Protein AF-A0A174RVJ6-F1 (afdb_monomer_lite)

Organism: NCBI:txid1531

Radius of gyration: 49.2 Å; chains: 1; bounding box: 90×30×135 Å

Structure (mmCIF, N/CA/C/O backbone):
data_AF-A0A174RVJ6-F1
#
_entry.id   AF-A0A174RVJ6-F1
#
loop_
_atom_site.group_PDB
_atom_site.id
_atom_site.type_symbol
_atom_site.label_atom_id
_atom_site.label_alt_id
_atom_site.label_comp_id
_atom_site.label_asym_id
_atom_site.label_entity_id
_atom_site.label_seq_id
_atom_site.pdbx_PDB_ins_code
_atom_site.Cartn_x
_atom_site.Cartn_y
_atom_site.Cartn_z
_atom_site.occupancy
_atom_site.B_iso_or_equiv
_atom_site.auth_seq_id
_atom_site.auth_comp_id
_atom_site.auth_asym_id
_atom_site.auth_atom_id
_atom_site.pdbx_PDB_model_num
ATOM 1 N N . MET A 1 1 ? 56.563 6.674 -108.618 1.00 48.97 1 MET A N 1
ATOM 2 C CA . MET A 1 1 ? 55.639 7.333 -107.673 1.00 48.97 1 MET A CA 1
ATOM 3 C C . MET A 1 1 ? 56.378 7.435 -106.348 1.00 48.97 1 MET A C 1
ATOM 5 O O . MET A 1 1 ? 56.424 6.458 -105.615 1.00 48.97 1 MET A O 1
ATOM 9 N N . ASN A 1 2 ? 57.092 8.544 -106.129 1.00 59.69 2 ASN A N 1
ATOM 10 C CA . ASN A 1 2 ? 57.878 8.741 -104.910 1.00 59.69 2 ASN A CA 1
ATOM 11 C C . ASN A 1 2 ? 56.923 9.185 -103.811 1.00 59.69 2 ASN A C 1
ATOM 13 O O . ASN A 1 2 ? 56.325 10.252 -103.910 1.00 59.69 2 ASN A O 1
ATOM 17 N N . ILE A 1 3 ? 56.732 8.321 -102.820 1.00 65.06 3 ILE A N 1
ATOM 18 C CA . ILE A 1 3 ? 55.995 8.670 -101.612 1.00 65.06 3 ILE A CA 1
ATOM 19 C C . ILE A 1 3 ? 56.856 9.698 -100.878 1.00 65.06 3 ILE A C 1
ATOM 21 O O . ILE A 1 3 ? 57.999 9.412 -100.526 1.00 65.06 3 ILE A O 1
ATOM 25 N N . ASP A 1 4 ? 56.320 10.903 -100.725 1.00 74.44 4 ASP A N 1
ATOM 26 C CA . ASP A 1 4 ? 56.983 12.000 -100.035 1.00 74.44 4 ASP A CA 1
ATOM 27 C C . ASP A 1 4 ? 57.085 11.701 -98.529 1.00 74.44 4 ASP A C 1
ATOM 29 O O . ASP A 1 4 ? 56.203 11.068 -97.936 1.00 74.44 4 ASP A O 1
ATOM 33 N N . LEU A 1 5 ? 58.167 12.153 -97.893 1.00 76.75 5 LEU A N 1
ATOM 34 C CA . LEU A 1 5 ? 58.451 11.905 -96.474 1.00 76.75 5 LEU A CA 1
ATOM 35 C C . LEU A 1 5 ? 57.331 12.453 -95.572 1.00 76.75 5 LEU A C 1
ATOM 37 O O . LEU A 1 5 ? 57.018 11.868 -94.533 1.00 76.75 5 LEU A O 1
ATOM 41 N N . GLN A 1 6 ? 56.691 13.540 -96.011 1.00 77.06 6 GLN A N 1
ATOM 42 C CA . GLN A 1 6 ? 55.529 14.143 -95.365 1.00 77.06 6 GLN A CA 1
ATOM 43 C C . GLN A 1 6 ? 54.355 13.150 -95.276 1.00 77.06 6 GLN A C 1
ATOM 45 O O . GLN A 1 6 ? 53.773 12.965 -94.210 1.00 77.06 6 GLN A O 1
ATOM 50 N N . THR A 1 7 ? 54.069 12.425 -96.363 1.00 81.38 7 THR A N 1
ATOM 51 C CA . THR A 1 7 ? 52.981 11.438 -96.426 1.00 81.38 7 THR A CA 1
ATOM 52 C C . THR A 1 7 ? 53.240 10.238 -95.513 1.00 81.38 7 THR A C 1
ATOM 54 O O . THR A 1 7 ? 52.320 9.739 -94.867 1.00 81.38 7 THR A O 1
ATOM 57 N N . ILE A 1 8 ? 54.494 9.785 -95.407 1.00 81.12 8 ILE A N 1
ATOM 58 C CA . ILE A 1 8 ? 54.870 8.699 -94.485 1.00 81.12 8 ILE A CA 1
ATOM 59 C C . ILE A 1 8 ? 54.668 9.144 -93.033 1.00 81.12 8 ILE A C 1
ATOM 61 O O . ILE A 1 8 ? 54.115 8.393 -92.227 1.00 81.12 8 ILE A O 1
ATOM 65 N N . LYS A 1 9 ? 55.078 10.374 -92.701 1.00 79.75 9 LYS A N 1
ATOM 66 C CA . LYS A 1 9 ? 54.914 10.939 -91.358 1.00 79.75 9 LYS A CA 1
ATOM 67 C C . LYS A 1 9 ? 53.440 11.021 -90.957 1.00 79.75 9 LYS A C 1
ATOM 69 O O . LYS A 1 9 ? 53.111 10.619 -89.843 1.00 79.75 9 LYS A O 1
ATOM 74 N N . ASP A 1 10 ? 52.566 11.458 -91.861 1.00 80.69 10 ASP A N 1
ATOM 75 C CA . ASP A 1 10 ? 51.125 11.550 -91.600 1.00 80.69 10 ASP A CA 1
ATOM 76 C C . ASP A 1 10 ? 50.487 10.166 -91.376 1.00 80.69 10 ASP A C 1
ATOM 78 O O . ASP A 1 10 ? 49.699 9.984 -90.446 1.00 80.69 10 ASP A O 1
ATOM 82 N N . ILE A 1 11 ? 50.887 9.146 -92.147 1.00 84.06 11 ILE A N 1
ATOM 83 C CA . ILE A 1 11 ? 50.405 7.764 -91.963 1.00 84.06 11 ILE A CA 1
ATOM 84 C C . ILE A 1 11 ? 50.851 7.189 -90.612 1.00 84.06 11 ILE A C 1
ATOM 86 O O . ILE A 1 11 ? 50.060 6.544 -89.917 1.00 84.06 11 ILE A O 1
ATOM 90 N N . VAL A 1 12 ? 52.105 7.408 -90.212 1.00 85.50 12 VAL A N 1
ATOM 91 C CA . VAL A 1 12 ? 52.629 6.943 -88.916 1.00 85.50 12 VAL A CA 1
ATOM 92 C C . VAL A 1 12 ? 51.933 7.665 -87.761 1.00 85.50 12 VAL A C 1
ATOM 94 O O . VAL A 1 12 ? 51.541 7.019 -86.789 1.00 85.50 12 VAL A O 1
ATOM 97 N N . LEU A 1 13 ? 51.710 8.977 -87.887 1.00 84.62 13 LEU A N 1
ATOM 98 C CA . LEU A 1 13 ? 51.038 9.789 -86.871 1.00 84.62 13 LEU A CA 1
ATOM 99 C C . LEU A 1 13 ? 49.611 9.299 -86.589 1.00 84.62 13 LEU A C 1
ATOM 101 O O . LEU A 1 13 ? 49.172 9.332 -85.443 1.00 84.62 13 LEU A O 1
ATOM 105 N N . ILE A 1 14 ? 48.905 8.814 -87.614 1.00 84.56 14 ILE A N 1
ATOM 106 C CA . ILE A 1 14 ? 47.540 8.288 -87.482 1.00 84.56 14 ILE A CA 1
ATOM 107 C C . ILE A 1 14 ? 47.541 6.820 -87.035 1.00 84.56 14 ILE A C 1
ATOM 109 O O . ILE A 1 14 ? 46.751 6.432 -86.175 1.00 84.56 14 ILE A O 1
ATOM 113 N N . SER A 1 15 ? 48.413 5.981 -87.600 1.00 86.88 15 SER A N 1
ATOM 114 C CA . SER A 1 15 ? 48.372 4.531 -87.357 1.00 86.88 15 SER A CA 1
ATOM 115 C C . SER A 1 15 ? 48.910 4.125 -85.985 1.00 86.88 15 SER A C 1
ATOM 117 O O . SER A 1 15 ? 48.351 3.223 -85.357 1.00 86.88 15 SER A O 1
ATOM 119 N N . VAL A 1 16 ? 49.947 4.798 -85.476 1.00 87.94 16 VAL A N 1
ATOM 120 C CA . VAL A 1 16 ? 50.572 4.442 -84.192 1.00 87.94 16 VAL A CA 1
ATOM 121 C C . VAL A 1 16 ? 49.596 4.564 -83.011 1.00 87.94 16 VAL A C 1
ATOM 123 O O . VAL A 1 16 ? 49.487 3.586 -82.269 1.00 87.94 16 VAL A O 1
ATOM 126 N N . PRO A 1 17 ? 48.835 5.665 -82.831 1.00 89.50 17 PRO A N 1
ATOM 127 C CA . PRO A 1 17 ? 47.835 5.774 -81.764 1.00 89.50 17 PRO A CA 1
ATOM 128 C C . PRO A 1 17 ? 46.734 4.710 -81.841 1.00 89.50 17 PRO A C 1
ATOM 130 O O . PRO A 1 17 ? 46.278 4.206 -80.817 1.00 89.50 17 PRO A O 1
ATOM 133 N N . ILE A 1 18 ? 46.312 4.339 -83.053 1.00 86.94 18 ILE A N 1
ATOM 134 C CA . ILE A 1 18 ? 45.260 3.335 -83.262 1.00 86.94 18 ILE A CA 1
ATOM 135 C C . ILE A 1 18 ? 45.759 1.950 -82.833 1.00 86.94 18 ILE A C 1
ATOM 137 O O . ILE A 1 18 ? 45.066 1.222 -82.117 1.00 86.94 18 ILE A O 1
ATOM 141 N N . ILE A 1 19 ? 46.981 1.593 -83.232 1.00 87.06 19 ILE A N 1
ATOM 142 C CA . ILE A 1 19 ? 47.591 0.304 -82.897 1.00 87.06 19 ILE A CA 1
ATOM 143 C C . ILE A 1 19 ? 47.869 0.218 -81.391 1.00 87.06 19 ILE A C 1
ATOM 145 O O . ILE A 1 19 ? 47.538 -0.792 -80.765 1.00 87.06 19 ILE A O 1
ATOM 149 N N . THR A 1 20 ? 48.424 1.269 -80.781 1.00 84.69 20 THR A N 1
ATOM 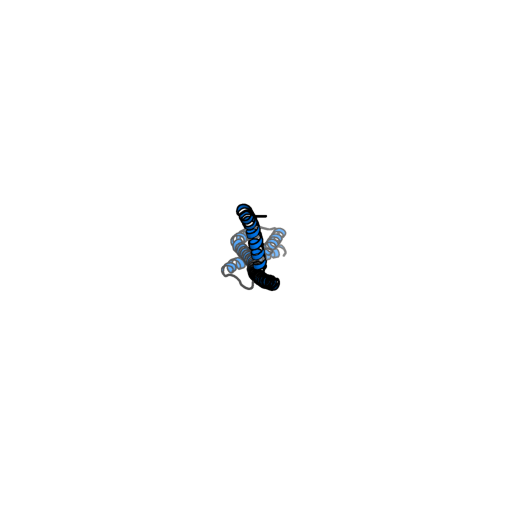150 C CA . THR A 1 20 ? 48.695 1.282 -79.334 1.00 84.69 20 THR A CA 1
ATOM 151 C C . THR A 1 20 ? 47.407 1.205 -78.517 1.00 84.69 20 THR A C 1
ATOM 153 O O . THR A 1 20 ? 47.353 0.427 -77.560 1.00 84.69 20 THR A O 1
ATOM 156 N N . ALA A 1 21 ? 46.340 1.904 -78.918 1.00 83.75 21 ALA A N 1
ATOM 157 C CA . ALA A 1 21 ? 45.029 1.800 -78.277 1.00 83.75 21 ALA A CA 1
ATOM 158 C C . ALA A 1 21 ? 44.463 0.372 -78.353 1.00 83.75 21 ALA A C 1
ATOM 160 O O . ALA A 1 21 ? 43.975 -0.157 -77.352 1.00 83.75 21 ALA A O 1
ATOM 161 N N . TYR A 1 22 ? 44.588 -0.289 -79.507 1.00 86.44 22 TYR A N 1
ATOM 162 C CA . TYR A 1 22 ? 44.133 -1.667 -79.688 1.00 86.44 22 TYR A CA 1
ATOM 163 C C . TYR A 1 22 ? 44.886 -2.663 -78.793 1.00 86.44 22 TYR A C 1
ATOM 165 O O . TYR A 1 22 ? 44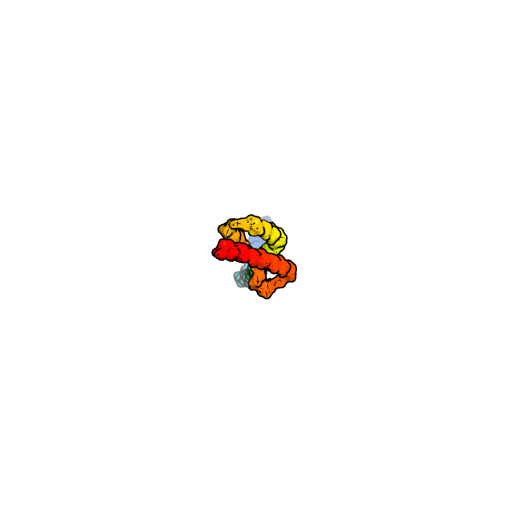.261 -3.483 -78.113 1.00 86.44 22 TYR A O 1
ATOM 173 N N . PHE A 1 23 ? 46.221 -2.587 -78.747 1.00 82.00 23 PHE A N 1
ATOM 174 C CA . PHE A 1 23 ? 47.019 -3.462 -77.883 1.00 82.00 23 PHE A CA 1
ATOM 175 C C . PHE A 1 23 ? 46.756 -3.200 -76.401 1.00 82.00 23 PHE A C 1
ATOM 177 O O . PHE A 1 23 ? 46.619 -4.153 -75.636 1.00 82.00 23 PHE A O 1
ATOM 184 N N . THR A 1 24 ? 46.597 -1.934 -76.012 1.00 77.31 24 THR A N 1
ATOM 185 C CA . THR A 1 24 ? 46.261 -1.557 -74.633 1.00 77.31 24 THR A CA 1
ATOM 186 C C . THR A 1 24 ? 44.894 -2.108 -74.234 1.00 77.31 24 THR A C 1
ATOM 188 O O . THR A 1 24 ? 44.764 -2.716 -73.176 1.00 77.31 24 THR A O 1
ATOM 191 N N . TYR A 1 25 ? 43.884 -1.988 -75.099 1.00 78.38 25 TYR A N 1
ATOM 192 C CA . TYR A 1 25 ? 42.556 -2.559 -74.867 1.00 78.38 25 TYR A CA 1
ATOM 193 C C . TYR A 1 25 ? 42.596 -4.087 -74.740 1.00 78.38 25 TYR A C 1
ATOM 195 O O . TYR A 1 25 ? 41.959 -4.660 -73.856 1.00 78.38 25 TYR A O 1
ATOM 203 N N . ARG A 1 26 ? 43.372 -4.762 -75.597 1.00 75.25 26 ARG A N 1
ATOM 204 C CA . ARG A 1 26 ? 43.507 -6.223 -75.568 1.00 75.25 26 ARG A CA 1
ATOM 205 C C . ARG A 1 26 ? 44.245 -6.714 -74.323 1.00 75.25 26 ARG A C 1
ATOM 207 O O . ARG A 1 26 ? 43.857 -7.746 -73.786 1.00 75.25 26 ARG A O 1
ATOM 214 N N . ALA A 1 27 ? 45.264 -5.987 -73.869 1.00 68.44 27 ALA A N 1
ATOM 215 C CA . ALA A 1 27 ? 46.014 -6.305 -72.656 1.00 68.44 27 ALA A CA 1
ATOM 216 C C . ALA A 1 27 ? 45.204 -6.031 -71.376 1.00 68.44 27 ALA A C 1
ATOM 218 O O . ALA A 1 27 ? 45.256 -6.829 -70.448 1.00 68.44 27 ALA A O 1
ATOM 219 N N . ASN A 1 28 ? 44.401 -4.959 -71.343 1.00 65.44 28 ASN A N 1
ATOM 220 C CA . ASN A 1 28 ? 43.532 -4.629 -70.202 1.00 65.44 28 ASN A CA 1
ATOM 221 C C . ASN A 1 28 ? 42.232 -5.441 -70.145 1.00 65.44 28 ASN A C 1
ATOM 223 O O . ASN A 1 28 ? 41.462 -5.315 -69.189 1.00 65.44 28 ASN A O 1
ATOM 227 N N . LYS A 1 29 ? 41.950 -6.270 -71.153 1.00 70.31 29 LYS A N 1
ATOM 228 C CA . LYS A 1 29 ? 40.778 -7.139 -71.143 1.00 70.31 29 LYS A CA 1
ATOM 229 C C . LYS A 1 29 ? 41.017 -8.292 -70.169 1.00 70.31 29 LYS A C 1
ATOM 231 O O . LYS A 1 29 ? 41.477 -9.359 -70.570 1.00 70.31 29 LYS A O 1
ATOM 236 N N . LYS A 1 30 ? 40.677 -8.067 -68.896 1.00 65.88 30 LYS A N 1
ATOM 237 C CA . LYS A 1 30 ? 40.658 -9.107 -67.859 1.00 65.88 30 LYS A CA 1
ATOM 238 C C . LYS A 1 30 ? 39.923 -10.347 -68.367 1.00 65.88 30 LYS A C 1
ATOM 240 O O . LYS A 1 30 ? 38.878 -10.247 -69.025 1.00 65.88 30 LYS A O 1
ATOM 245 N N . SER A 1 31 ? 40.474 -11.522 -68.081 1.00 68.44 31 SER A N 1
ATOM 246 C CA . SER A 1 31 ? 39.861 -12.777 -68.514 1.00 68.44 31 SER A CA 1
ATOM 247 C C . SER A 1 31 ? 38.540 -12.992 -67.774 1.00 68.44 31 SER A C 1
ATOM 249 O O . SER A 1 31 ? 38.432 -12.685 -66.588 1.00 68.44 31 SER A O 1
ATOM 251 N N . LYS A 1 32 ? 37.529 -13.579 -68.434 1.00 69.88 32 LYS A N 1
ATOM 252 C CA . LYS A 1 32 ? 36.235 -13.907 -67.796 1.00 69.88 32 LYS A CA 1
ATOM 253 C C . LYS A 1 32 ? 36.411 -14.695 -66.489 1.00 69.88 32 LYS A C 1
ATOM 255 O O . LYS A 1 32 ? 35.618 -14.540 -65.570 1.00 69.88 32 LYS A O 1
ATOM 260 N N . LYS A 1 33 ? 37.463 -15.518 -66.400 1.00 73.38 33 LYS A N 1
ATOM 261 C CA . LYS A 1 33 ? 37.793 -16.303 -65.205 1.00 73.38 33 LYS A CA 1
ATOM 262 C C . LYS A 1 33 ? 38.244 -15.430 -64.028 1.00 73.38 33 LYS A C 1
ATOM 264 O O . LYS A 1 33 ? 37.843 -15.696 -62.904 1.00 73.38 33 LYS A O 1
ATOM 269 N N . GLU A 1 34 ? 39.044 -14.397 -64.279 1.00 74.94 34 GLU A N 1
ATOM 270 C CA . GLU A 1 34 ? 39.496 -13.455 -63.243 1.00 74.94 34 GLU A CA 1
ATOM 271 C C . GLU A 1 34 ? 38.337 -12.598 -62.752 1.00 74.94 34 GLU A C 1
ATOM 273 O O . GLU A 1 34 ? 38.167 -12.423 -61.552 1.00 74.94 34 GLU A O 1
ATOM 278 N N . LEU A 1 35 ? 37.493 -12.139 -63.679 1.00 74.00 35 LEU A N 1
ATOM 279 C CA . LEU A 1 35 ? 36.322 -11.333 -63.356 1.00 74.00 35 LEU A CA 1
ATOM 280 C C . LEU A 1 35 ? 35.315 -12.126 -62.511 1.00 74.00 35 LEU A C 1
ATOM 282 O O . LEU A 1 35 ? 34.804 -11.602 -61.530 1.00 74.00 35 LEU A O 1
ATOM 286 N N . ASN A 1 36 ? 35.099 -13.408 -62.827 1.00 78.19 36 ASN A N 1
ATOM 287 C CA . ASN A 1 36 ? 34.265 -14.294 -62.011 1.00 78.19 36 ASN A CA 1
ATOM 288 C C . ASN A 1 36 ? 34.876 -14.573 -60.631 1.00 78.19 36 ASN A C 1
ATOM 290 O O . ASN A 1 36 ? 34.142 -14.603 -59.651 1.00 78.19 36 ASN A O 1
ATOM 294 N N . ASN A 1 37 ? 36.198 -14.751 -60.542 1.00 81.88 37 ASN A N 1
ATOM 295 C CA . ASN A 1 37 ? 36.872 -14.988 -59.264 1.00 81.88 37 ASN A CA 1
ATOM 296 C C . ASN A 1 37 ? 36.813 -13.746 -58.355 1.00 81.88 37 ASN A C 1
ATOM 298 O O . ASN A 1 37 ? 36.507 -13.859 -57.173 1.00 81.88 37 ASN A O 1
ATOM 302 N N . GLU A 1 38 ? 37.033 -12.548 -58.910 1.00 80.75 38 GLU A N 1
ATOM 303 C CA . GLU A 1 38 ? 36.852 -11.282 -58.183 1.00 80.75 38 GLU A CA 1
ATOM 304 C C . GLU A 1 38 ? 35.399 -11.106 -57.712 1.00 80.75 38 GLU A C 1
ATOM 306 O O . GLU A 1 38 ? 35.163 -10.621 -56.607 1.00 80.75 38 GLU A O 1
ATOM 311 N N . LEU A 1 39 ? 34.424 -11.520 -58.527 1.00 81.38 39 LEU A N 1
ATOM 312 C CA . LEU A 1 39 ? 33.006 -11.430 -58.186 1.00 81.38 39 LEU A CA 1
ATOM 313 C C . LEU A 1 39 ? 32.622 -12.402 -57.061 1.00 81.38 39 LEU A C 1
ATOM 315 O O . LEU A 1 39 ? 31.892 -12.021 -56.154 1.00 81.38 39 LEU A O 1
ATOM 319 N N . GLU A 1 40 ? 33.149 -13.628 -57.081 1.00 81.81 40 GLU A N 1
ATOM 320 C CA . GLU A 1 40 ? 32.910 -14.628 -56.035 1.00 81.81 40 GLU A CA 1
ATOM 321 C C . GLU A 1 40 ? 33.514 -14.208 -54.688 1.00 81.81 40 GLU A C 1
ATOM 323 O O . GLU A 1 40 ? 32.863 -14.349 -53.653 1.00 81.81 40 GLU A O 1
ATOM 328 N N . VAL A 1 41 ? 34.727 -13.643 -54.691 1.00 86.56 41 VAL A N 1
ATOM 329 C CA . VAL A 1 41 ? 35.353 -13.110 -53.470 1.00 86.56 41 VAL A CA 1
ATOM 330 C C . VAL A 1 41 ? 34.512 -11.976 -52.886 1.00 86.56 41 VAL A C 1
ATOM 332 O O . VAL A 1 41 ? 34.188 -12.022 -51.701 1.00 86.56 41 VAL A O 1
ATOM 335 N N . ARG A 1 42 ? 34.072 -11.020 -53.717 1.00 79.69 42 ARG A N 1
ATOM 336 C CA . ARG A 1 42 ? 33.215 -9.912 -53.262 1.00 79.69 42 ARG A CA 1
ATOM 337 C C . ARG A 1 42 ? 31.874 -10.384 -52.709 1.00 79.69 42 ARG A C 1
ATOM 339 O O . ARG A 1 42 ? 31.422 -9.851 -51.703 1.00 79.69 42 ARG A O 1
ATOM 346 N N . LEU A 1 43 ? 31.247 -11.382 -53.337 1.00 82.12 43 LEU A N 1
ATOM 347 C CA . LEU A 1 43 ? 29.996 -11.961 -52.838 1.00 82.12 43 LEU A CA 1
ATOM 348 C C . LEU A 1 43 ? 30.190 -12.592 -51.454 1.00 82.12 43 LEU A C 1
ATOM 350 O O . LEU A 1 43 ? 29.401 -12.337 -50.552 1.00 82.12 43 LEU A O 1
ATOM 354 N N . ARG A 1 44 ? 31.277 -13.345 -51.251 1.00 82.69 44 ARG A N 1
ATOM 355 C CA . ARG A 1 44 ? 31.588 -13.948 -49.944 1.00 82.69 44 ARG A CA 1
ATOM 356 C C . ARG A 1 44 ? 31.912 -12.911 -48.872 1.00 82.69 44 ARG A C 1
ATOM 358 O O . ARG A 1 44 ? 31.544 -13.105 -47.717 1.00 82.69 44 ARG A O 1
ATOM 365 N N . GLU A 1 45 ? 32.620 -11.841 -49.224 1.00 82.56 45 GLU A N 1
ATOM 366 C CA . GLU A 1 45 ? 32.894 -10.728 -48.307 1.00 82.56 45 GLU A CA 1
ATOM 367 C C . GLU A 1 45 ? 31.590 -10.052 -47.875 1.00 82.56 45 GLU A C 1
ATOM 369 O O . GLU A 1 45 ? 31.345 -9.916 -46.678 1.00 82.56 45 GLU A O 1
ATOM 374 N N . GLN A 1 46 ? 30.706 -9.753 -48.829 1.00 82.94 46 GLN A N 1
ATOM 375 C CA . GLN A 1 46 ? 29.408 -9.143 -48.558 1.00 82.94 46 GLN A CA 1
ATOM 376 C C . GLN A 1 46 ? 28.496 -10.056 -47.718 1.00 82.94 46 GLN A C 1
ATOM 378 O O . GLN A 1 46 ? 27.842 -9.587 -46.783 1.00 82.94 46 GLN A O 1
ATOM 383 N N . ASP A 1 47 ? 28.477 -11.362 -47.994 1.00 80.50 47 ASP A N 1
ATOM 384 C CA . ASP A 1 47 ? 27.718 -12.340 -47.206 1.00 80.50 47 ASP A CA 1
ATOM 385 C C . ASP A 1 47 ? 28.245 -12.434 -45.765 1.00 80.50 47 ASP A C 1
ATOM 387 O O . ASP A 1 47 ? 27.464 -12.472 -44.811 1.00 80.50 47 ASP A O 1
ATOM 391 N N . ASN A 1 48 ? 29.570 -12.418 -45.583 1.00 86.50 48 ASN A N 1
ATOM 392 C CA . ASN A 1 48 ? 30.197 -12.440 -44.260 1.00 86.50 48 ASN A CA 1
ATOM 393 C C . ASN A 1 48 ? 29.936 -11.151 -43.466 1.00 86.50 48 ASN A C 1
ATOM 395 O O . ASN A 1 48 ? 29.695 -11.213 -42.257 1.00 86.50 48 ASN A O 1
ATOM 399 N N . GLU A 1 49 ? 29.964 -9.989 -44.121 1.00 84.50 49 GLU A N 1
ATOM 400 C CA . GLU A 1 49 ? 29.596 -8.706 -43.513 1.00 84.50 49 GLU A CA 1
ATOM 401 C C . GLU A 1 49 ? 28.130 -8.716 -43.070 1.00 84.50 49 GLU A C 1
ATOM 403 O O . GLU A 1 49 ? 27.836 -8.463 -41.898 1.00 84.50 49 GLU A O 1
ATOM 408 N N . THR A 1 50 ? 27.227 -9.139 -43.957 1.00 83.75 50 THR A N 1
ATOM 409 C CA . THR A 1 50 ? 25.788 -9.238 -43.671 1.00 83.75 50 THR A CA 1
ATOM 410 C C . THR A 1 50 ? 25.513 -10.206 -42.513 1.00 83.75 50 THR A C 1
ATOM 412 O O . THR A 1 50 ? 24.750 -9.894 -41.597 1.00 83.75 50 THR A O 1
ATOM 415 N N . ALA A 1 51 ? 26.167 -11.372 -42.487 1.00 86.88 51 ALA A N 1
ATOM 416 C CA . ALA A 1 51 ? 26.017 -12.347 -41.406 1.00 86.88 51 ALA A CA 1
ATOM 417 C C . ALA A 1 51 ? 26.503 -11.801 -40.052 1.00 86.88 51 ALA A C 1
ATOM 419 O O . ALA A 1 51 ? 25.869 -12.029 -39.015 1.00 86.88 51 ALA A O 1
ATOM 420 N N . ASN A 1 52 ? 27.605 -11.048 -40.050 1.00 88.31 52 ASN A N 1
ATOM 421 C CA . ASN A 1 52 ? 28.121 -10.405 -38.845 1.00 88.31 52 ASN A CA 1
ATOM 422 C C . ASN A 1 52 ? 27.186 -9.301 -38.335 1.00 88.31 52 ASN A C 1
ATOM 424 O O . ASN A 1 52 ? 26.965 -9.207 -37.122 1.00 88.31 52 ASN A O 1
ATOM 428 N N . GLU A 1 53 ? 26.595 -8.506 -39.227 1.00 90.56 53 GLU A N 1
ATOM 429 C CA . GLU A 1 53 ? 25.596 -7.498 -38.863 1.00 90.56 53 GLU A CA 1
ATOM 430 C C . GLU A 1 53 ? 24.331 -8.130 -38.277 1.00 90.56 53 GLU A C 1
ATOM 432 O O . GLU A 1 53 ? 23.879 -7.710 -37.208 1.00 90.56 53 GLU A O 1
ATOM 437 N N . ILE A 1 54 ? 23.809 -9.196 -38.893 1.00 89.44 54 ILE A N 1
ATOM 438 C CA . ILE A 1 54 ? 22.656 -9.947 -38.369 1.00 89.44 54 ILE A CA 1
ATOM 439 C C . ILE A 1 54 ? 22.956 -10.488 -36.970 1.00 89.44 54 ILE A C 1
ATOM 441 O O . ILE A 1 54 ? 22.156 -10.310 -36.049 1.00 89.44 54 ILE A O 1
ATOM 445 N N . LYS A 1 55 ? 24.133 -11.088 -36.769 1.00 90.25 55 LYS A N 1
ATOM 446 C CA . LYS A 1 55 ? 24.547 -11.611 -35.461 1.00 90.25 55 LYS A CA 1
ATOM 447 C C . LYS A 1 55 ? 24.662 -10.506 -34.407 1.00 90.25 55 LYS A C 1
ATOM 449 O O . LYS A 1 55 ? 24.321 -10.721 -33.243 1.00 90.25 55 LYS A O 1
ATOM 454 N N . LYS A 1 56 ? 25.125 -9.314 -34.793 1.00 91.62 56 LYS A N 1
ATOM 455 C CA . LYS A 1 56 ? 25.188 -8.144 -33.907 1.00 91.62 56 LYS A CA 1
ATOM 456 C C . LYS A 1 56 ? 23.788 -7.644 -33.542 1.00 91.62 56 LYS A C 1
ATOM 458 O O . LYS A 1 56 ? 23.539 -7.394 -32.365 1.00 91.62 56 LYS A O 1
ATOM 463 N N . MET A 1 57 ? 22.876 -7.560 -34.511 1.00 90.31 57 MET A N 1
ATOM 464 C CA . MET A 1 57 ? 21.479 -7.179 -34.276 1.00 90.31 57 MET A CA 1
ATOM 465 C C . MET A 1 57 ? 20.762 -8.173 -33.358 1.00 90.31 57 MET A C 1
ATOM 467 O O . MET A 1 57 ? 20.075 -7.754 -32.431 1.00 90.31 57 MET A O 1
ATOM 471 N N . GLN A 1 58 ? 20.969 -9.479 -33.551 1.00 89.19 58 GLN A N 1
ATOM 472 C CA . GLN A 1 58 ? 20.406 -10.516 -32.681 1.00 89.19 58 GLN A CA 1
ATOM 473 C C . GLN A 1 58 ? 20.880 -10.369 -31.232 1.00 89.19 58 GLN A C 1
ATOM 475 O O . GLN A 1 58 ? 20.054 -10.355 -30.324 1.00 89.19 58 GLN A O 1
ATOM 480 N N . LYS A 1 59 ? 22.185 -10.164 -31.010 1.00 90.25 59 LYS A N 1
ATOM 481 C CA . LYS A 1 59 ? 22.718 -9.905 -29.663 1.00 90.25 59 LYS A CA 1
ATOM 482 C C . LYS A 1 59 ? 22.127 -8.642 -29.037 1.00 90.25 59 LYS A C 1
ATOM 484 O O . LYS A 1 59 ? 21.817 -8.635 -27.853 1.00 90.25 59 LYS A O 1
ATOM 489 N N . GLN A 1 60 ? 21.962 -7.571 -29.814 1.00 89.62 60 GLN A N 1
ATOM 490 C CA . GLN A 1 60 ? 21.348 -6.335 -29.319 1.00 89.62 60 GLN A CA 1
ATOM 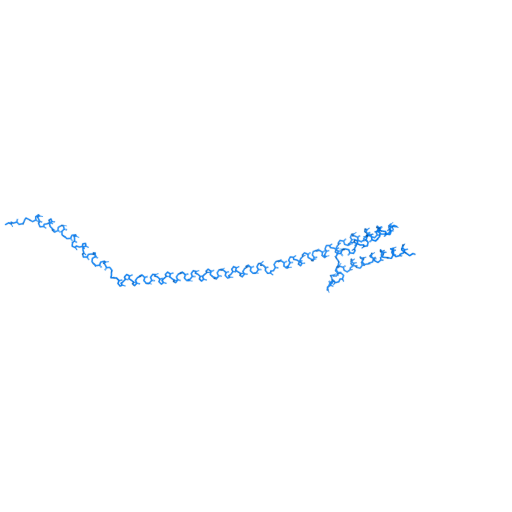491 C C . GLN A 1 60 ? 19.867 -6.519 -28.967 1.00 89.62 60 GLN A C 1
ATOM 493 O O . GLN A 1 60 ? 19.405 -5.956 -27.978 1.00 89.62 60 GLN A O 1
ATOM 498 N N . LEU A 1 61 ? 19.129 -7.313 -29.746 1.00 89.81 61 LEU A N 1
ATOM 499 C CA . LEU A 1 61 ? 17.742 -7.670 -29.447 1.00 89.81 61 LEU A CA 1
ATOM 500 C C . LEU A 1 61 ? 17.636 -8.512 -28.176 1.00 89.81 61 LEU A C 1
ATOM 502 O O . LEU A 1 61 ? 16.764 -8.253 -27.356 1.00 89.81 61 LEU A O 1
ATOM 506 N N . GLU A 1 62 ? 18.531 -9.479 -27.986 1.00 87.31 62 GLU A N 1
ATOM 507 C CA . GLU A 1 62 ? 18.573 -10.308 -26.780 1.00 87.31 62 GLU A CA 1
ATOM 508 C C . GLU A 1 62 ? 18.868 -9.471 -25.529 1.00 87.31 62 GLU A C 1
ATOM 510 O O . GLU A 1 62 ? 18.140 -9.572 -24.543 1.00 87.31 62 GLU A O 1
ATOM 515 N N . VAL A 1 63 ? 19.852 -8.566 -25.598 1.00 87.19 63 VAL A N 1
ATOM 516 C CA . VAL A 1 63 ? 20.151 -7.616 -24.513 1.00 87.19 63 VAL A CA 1
ATOM 517 C C . VAL A 1 63 ? 18.939 -6.736 -24.203 1.00 87.19 63 VAL A C 1
ATOM 519 O O . VAL A 1 63 ? 18.551 -6.637 -23.043 1.00 87.19 63 VAL A O 1
ATOM 522 N N . ARG A 1 64 ? 18.277 -6.165 -25.219 1.00 81.44 64 ARG A N 1
ATOM 523 C CA . ARG A 1 64 ? 17.054 -5.365 -25.017 1.00 81.44 64 ARG A CA 1
ATOM 524 C C . ARG A 1 64 ? 15.906 -6.176 -24.424 1.00 81.44 64 ARG A C 1
ATOM 526 O O . ARG A 1 64 ? 15.162 -5.666 -23.593 1.00 81.44 64 ARG A O 1
ATOM 533 N N . ASN A 1 65 ? 15.738 -7.427 -24.845 1.00 83.94 65 ASN A N 1
ATOM 534 C CA . ASN A 1 65 ? 14.714 -8.310 -24.293 1.00 83.94 65 ASN A CA 1
ATOM 535 C C . ASN A 1 65 ? 14.996 -8.628 -22.824 1.00 83.94 65 ASN A C 1
ATOM 537 O O . ASN A 1 65 ? 14.073 -8.597 -22.012 1.00 83.94 65 ASN A O 1
ATOM 541 N N . MET A 1 66 ? 16.260 -8.870 -22.468 1.00 79.50 66 MET A N 1
ATOM 542 C CA . MET A 1 66 ? 16.667 -9.005 -21.073 1.00 79.50 66 MET A CA 1
ATOM 543 C C . MET A 1 66 ? 16.387 -7.718 -20.295 1.00 79.50 66 MET A C 1
ATOM 545 O O . MET A 1 66 ? 15.721 -7.788 -19.270 1.00 79.50 66 MET A O 1
ATOM 549 N N . GLU A 1 67 ? 16.823 -6.550 -20.774 1.00 78.00 67 GLU A N 1
ATOM 550 C CA . GLU A 1 67 ? 16.561 -5.247 -20.137 1.00 78.00 67 GLU A CA 1
ATOM 551 C C . GLU A 1 67 ? 15.063 -5.004 -19.917 1.00 78.00 67 GLU A C 1
ATOM 553 O O . GLU A 1 67 ? 14.651 -4.631 -18.822 1.00 78.00 67 GLU A O 1
ATOM 558 N N . ASN A 1 68 ? 14.226 -5.286 -20.917 1.00 77.06 68 ASN A N 1
ATOM 559 C CA . ASN A 1 68 ? 12.775 -5.203 -20.777 1.00 77.06 68 ASN A CA 1
ATOM 560 C C . ASN A 1 68 ? 12.248 -6.188 -19.727 1.00 77.06 68 ASN A C 1
ATOM 562 O O . ASN A 1 68 ? 11.408 -5.812 -18.912 1.00 77.06 68 ASN A O 1
ATOM 566 N N . SER A 1 69 ? 12.754 -7.423 -19.696 1.00 72.44 69 SER A N 1
ATOM 567 C CA . SER A 1 69 ? 12.390 -8.400 -18.666 1.00 72.44 69 SER A CA 1
ATOM 568 C C . SER A 1 69 ? 12.764 -7.900 -17.268 1.00 72.44 69 SER A C 1
ATOM 570 O O . SER A 1 69 ? 11.935 -7.964 -16.362 1.00 72.44 69 SER A O 1
ATOM 572 N N . TRP A 1 70 ? 13.966 -7.346 -17.090 1.00 67.88 70 TRP A N 1
ATOM 573 C CA . TRP A 1 70 ? 14.421 -6.751 -15.828 1.00 67.88 70 TRP A CA 1
ATOM 574 C C . TRP A 1 70 ? 13.550 -5.563 -15.409 1.00 67.88 70 TRP A C 1
ATOM 576 O O . TRP A 1 70 ? 13.132 -5.490 -14.257 1.00 67.88 70 TRP A O 1
ATOM 586 N N . ASN A 1 71 ? 13.206 -4.684 -16.350 1.00 66.12 71 ASN A N 1
ATOM 587 C CA . ASN A 1 71 ? 12.368 -3.512 -16.098 1.00 66.12 71 ASN A CA 1
ATOM 588 C C . ASN A 1 71 ? 10.899 -3.857 -15.820 1.00 66.12 71 ASN A C 1
ATOM 590 O O . ASN A 1 71 ? 10.204 -3.063 -15.198 1.00 66.12 71 ASN A O 1
ATOM 594 N N . THR A 1 72 ? 10.402 -5.011 -16.271 1.00 62.75 72 THR A N 1
ATOM 595 C CA . THR A 1 72 ? 8.979 -5.373 -16.119 1.00 62.75 72 THR A CA 1
ATOM 596 C C . THR A 1 72 ? 8.731 -6.316 -14.937 1.00 62.75 72 THR A C 1
ATOM 598 O O . THR A 1 72 ? 7.611 -6.383 -14.440 1.00 62.75 72 THR A O 1
ATOM 601 N N . SER A 1 73 ? 9.753 -7.031 -14.451 1.00 58.84 73 SER A N 1
ATOM 602 C CA . SER A 1 73 ? 9.560 -8.120 -13.473 1.00 58.84 73 SER A CA 1
ATOM 603 C C . SER A 1 73 ? 9.590 -7.693 -11.999 1.00 58.84 73 SER A C 1
ATOM 605 O O . SER A 1 73 ? 9.186 -8.469 -11.140 1.00 58.84 73 SER A O 1
ATOM 607 N N . THR A 1 74 ? 10.056 -6.487 -11.676 1.00 57.09 74 THR A N 1
ATOM 608 C CA . THR A 1 74 ? 10.263 -6.024 -10.287 1.00 57.09 74 THR A CA 1
ATOM 609 C C . THR A 1 74 ? 9.475 -4.776 -9.854 1.00 57.09 74 THR A C 1
ATOM 611 O O . THR A 1 74 ? 9.114 -4.724 -8.677 1.00 57.09 74 THR A O 1
ATOM 614 N N . PRO A 1 75 ? 9.127 -3.785 -10.706 1.00 55.22 75 PRO A N 1
ATOM 615 C CA . PRO A 1 75 ? 8.579 -2.527 -10.183 1.00 55.22 75 PRO A CA 1
ATOM 616 C C . PRO A 1 75 ? 7.113 -2.601 -9.753 1.00 55.22 75 PRO A C 1
ATOM 618 O O . PRO A 1 75 ? 6.708 -1.911 -8.822 1.00 55.22 75 PRO A O 1
ATOM 621 N N . THR A 1 76 ? 6.292 -3.410 -10.423 1.00 56.12 76 THR A N 1
ATOM 622 C CA . THR A 1 76 ? 4.847 -3.473 -10.161 1.00 56.12 76 THR A CA 1
ATOM 623 C C . THR A 1 76 ? 4.546 -4.142 -8.828 1.00 56.12 76 THR A C 1
ATOM 625 O O . THR A 1 76 ? 3.797 -3.585 -8.035 1.00 56.12 76 THR A O 1
ATOM 628 N N . THR A 1 77 ? 5.171 -5.282 -8.532 1.00 57.25 77 THR A N 1
ATOM 629 C CA . THR A 1 77 ? 4.974 -6.000 -7.262 1.00 57.25 77 THR A CA 1
ATOM 630 C C . THR A 1 77 ? 5.485 -5.199 -6.064 1.00 57.25 77 THR A C 1
ATOM 632 O O . THR A 1 77 ? 4.787 -5.114 -5.057 1.00 57.25 77 THR A O 1
ATOM 635 N N . GLN A 1 78 ? 6.653 -4.553 -6.182 1.00 58.06 78 GLN A N 1
ATOM 636 C CA . GLN A 1 78 ? 7.188 -3.709 -5.110 1.00 58.06 78 GLN A CA 1
ATOM 637 C C . GLN A 1 78 ? 6.275 -2.511 -4.836 1.00 58.06 78 GLN A C 1
ATOM 639 O O . GLN A 1 78 ? 5.973 -2.229 -3.685 1.00 58.06 78 GLN A O 1
ATOM 644 N N . LYS A 1 79 ? 5.744 -1.873 -5.887 1.00 61.69 79 LYS A N 1
ATOM 645 C CA . LYS A 1 79 ? 4.808 -0.755 -5.739 1.00 61.69 79 LYS A CA 1
ATOM 646 C C . LYS A 1 79 ? 3.535 -1.152 -4.984 1.00 61.69 79 LYS A C 1
ATOM 648 O O . LYS A 1 79 ? 3.066 -0.381 -4.157 1.00 61.69 79 LYS A O 1
ATOM 653 N N . TYR A 1 80 ? 2.988 -2.344 -5.236 1.00 57.81 80 TYR A N 1
ATOM 654 C CA . TYR A 1 80 ? 1.826 -2.830 -4.483 1.00 57.81 80 TYR A CA 1
ATOM 655 C C . TYR A 1 80 ? 2.157 -3.093 -3.012 1.00 57.81 80 TYR A C 1
ATOM 657 O O . TYR A 1 80 ? 1.361 -2.735 -2.150 1.00 57.81 80 TYR A O 1
ATOM 665 N N . LEU A 1 81 ? 3.318 -3.686 -2.722 1.00 62.62 81 LEU A N 1
ATOM 666 C CA . LEU A 1 81 ? 3.764 -3.919 -1.345 1.00 62.62 81 LEU A CA 1
ATOM 667 C C . LEU A 1 81 ? 3.975 -2.596 -0.600 1.00 62.62 81 LEU A C 1
ATOM 669 O O . LEU A 1 81 ? 3.461 -2.430 0.504 1.00 62.62 81 LEU A O 1
ATOM 673 N N . ASP A 1 82 ? 4.622 -1.628 -1.247 1.00 70.75 82 ASP A N 1
ATOM 674 C CA . ASP A 1 82 ? 4.840 -0.293 -0.693 1.00 70.75 82 ASP A CA 1
ATOM 675 C C . ASP A 1 82 ? 3.501 0.424 -0.437 1.00 70.75 82 ASP A C 1
ATOM 677 O O . ASP A 1 82 ? 3.306 1.030 0.614 1.00 70.75 82 ASP A O 1
ATOM 681 N N . GLU A 1 83 ? 2.537 0.333 -1.360 1.00 69.81 83 GLU A N 1
ATOM 682 C CA . GLU A 1 83 ? 1.203 0.920 -1.179 1.00 69.81 83 GLU A CA 1
ATOM 683 C C . GLU A 1 83 ? 0.419 0.259 -0.033 1.00 69.81 83 GLU A C 1
ATOM 685 O O . GLU A 1 83 ? -0.263 0.959 0.722 1.00 69.81 83 GLU A O 1
ATOM 690 N N . VAL A 1 84 ? 0.517 -1.065 0.123 1.00 71.25 84 VAL A N 1
ATOM 691 C CA . VAL A 1 84 ? -0.124 -1.810 1.219 1.00 71.25 84 VAL A CA 1
ATOM 692 C C . VAL A 1 84 ? 0.482 -1.420 2.568 1.00 71.25 84 VAL A C 1
ATOM 694 O O . VAL A 1 84 ? -0.265 -1.130 3.506 1.00 71.25 84 VAL A O 1
ATOM 697 N N . ASP A 1 85 ? 1.808 -1.319 2.660 1.00 78.06 85 ASP A N 1
ATOM 698 C CA . ASP A 1 85 ? 2.492 -0.905 3.889 1.00 78.06 85 ASP A CA 1
ATOM 699 C C . ASP A 1 85 ? 2.204 0.560 4.245 1.00 78.06 85 ASP A C 1
ATOM 701 O O . ASP A 1 85 ? 1.979 0.887 5.416 1.00 78.06 85 ASP A O 1
ATOM 705 N N . VAL A 1 86 ? 2.119 1.447 3.246 1.00 83.50 86 VAL A N 1
ATOM 706 C CA . VAL A 1 86 ? 1.732 2.852 3.451 1.00 83.50 86 VAL A CA 1
ATOM 707 C C . VAL A 1 86 ? 0.294 2.957 3.961 1.00 83.50 86 VAL A C 1
ATOM 709 O O . VAL A 1 86 ? 0.040 3.723 4.893 1.00 83.50 86 VAL A O 1
ATOM 712 N N . ARG A 1 87 ? -0.648 2.178 3.412 1.00 86.62 87 ARG A N 1
ATOM 713 C CA . ARG A 1 87 ? -2.039 2.149 3.899 1.00 86.62 87 ARG A CA 1
ATOM 714 C C . ARG A 1 87 ? -2.137 1.600 5.317 1.00 86.62 87 ARG A C 1
ATOM 716 O O . ARG A 1 87 ? -2.791 2.221 6.150 1.00 86.62 87 ARG A O 1
ATOM 723 N N . ARG A 1 88 ? -1.461 0.484 5.613 1.00 90.25 88 ARG A N 1
ATOM 724 C CA . ARG A 1 88 ? -1.418 -0.118 6.956 1.00 90.25 88 ARG A CA 1
ATOM 725 C C . ARG A 1 88 ? -0.895 0.879 7.986 1.00 90.25 88 ARG A C 1
ATOM 727 O O . ARG A 1 88 ? -1.569 1.145 8.980 1.00 90.25 88 ARG A O 1
ATOM 734 N N . SER A 1 89 ? 0.265 1.473 7.714 1.00 87.62 89 SER A N 1
ATOM 735 C CA . SER A 1 89 ? 0.873 2.481 8.585 1.00 87.62 89 SER A CA 1
ATOM 736 C C . SER A 1 89 ? -0.039 3.701 8.750 1.00 87.62 89 SER A C 1
ATOM 738 O O . SER A 1 89 ? -0.296 4.139 9.872 1.00 87.62 89 SER A O 1
ATOM 740 N N . GLY A 1 90 ? -0.615 4.199 7.650 1.00 89.88 90 GLY A N 1
ATOM 741 C CA . GLY A 1 90 ? -1.539 5.332 7.658 1.00 89.88 90 GLY A CA 1
ATOM 742 C C . GLY A 1 90 ? -2.793 5.082 8.497 1.00 89.88 90 GLY A C 1
ATOM 743 O O . GLY A 1 90 ? -3.154 5.924 9.323 1.00 89.88 90 GLY A O 1
ATOM 744 N N . ASN A 1 91 ? -3.423 3.914 8.350 1.00 93.31 91 ASN A N 1
ATOM 745 C CA . ASN A 1 91 ? -4.600 3.532 9.129 1.00 93.31 91 ASN A CA 1
ATOM 746 C C . ASN A 1 91 ? -4.265 3.441 10.619 1.00 93.31 91 ASN A C 1
ATOM 748 O O . ASN A 1 91 ? -4.957 4.049 11.435 1.00 93.31 91 ASN A O 1
ATOM 752 N N . VAL A 1 92 ? -3.178 2.747 10.979 1.00 93.69 92 VAL A N 1
ATOM 753 C CA . VAL A 1 92 ? -2.781 2.568 12.384 1.00 93.69 92 VAL A CA 1
ATOM 754 C C . VAL A 1 92 ? -2.410 3.898 13.042 1.00 93.69 92 VAL A C 1
ATOM 756 O O . VAL A 1 92 ? -2.861 4.167 14.152 1.00 93.69 92 VAL A O 1
ATOM 759 N N . MET A 1 93 ? -1.638 4.757 12.372 1.00 91.25 93 MET A N 1
ATOM 760 C CA . MET A 1 93 ? -1.277 6.078 12.908 1.00 91.25 93 MET A CA 1
ATOM 761 C C . MET A 1 93 ? -2.503 6.975 13.097 1.00 91.25 93 MET A C 1
ATOM 763 O O . MET A 1 93 ? -2.606 7.698 14.088 1.00 91.25 93 MET A O 1
ATOM 767 N N . SER A 1 94 ? -3.472 6.895 12.183 1.00 93.06 94 SER A N 1
ATOM 768 C CA . SER A 1 94 ? -4.703 7.689 12.261 1.00 93.06 94 SER A CA 1
ATOM 769 C C . SER A 1 94 ? -5.572 7.323 13.470 1.00 93.06 94 SER A C 1
ATOM 771 O O . SER A 1 94 ? -6.332 8.168 13.954 1.00 93.06 94 SER A O 1
ATOM 773 N N . LEU A 1 95 ? -5.423 6.110 14.022 1.00 94.75 95 LEU A N 1
ATOM 774 C CA . LEU A 1 95 ? -6.135 5.685 15.230 1.00 94.75 95 LEU A CA 1
ATOM 775 C C . LEU A 1 95 ? -5.837 6.573 16.440 1.00 94.75 95 LEU A C 1
ATOM 777 O O . LEU A 1 95 ? -6.719 6.753 17.278 1.00 94.75 95 LEU A O 1
ATOM 781 N N . GLN A 1 96 ? -4.640 7.163 16.516 1.00 91.81 96 GLN A N 1
ATOM 782 C CA . GLN A 1 96 ? -4.257 8.048 17.617 1.00 91.81 96 GLN A CA 1
ATOM 783 C C . GLN A 1 96 ? -5.255 9.198 17.811 1.00 91.81 96 GLN A C 1
ATOM 785 O O . GLN A 1 96 ? -5.578 9.549 18.944 1.00 91.81 96 GLN A O 1
ATOM 790 N N . ASN A 1 97 ? -5.753 9.761 16.709 1.00 93.00 97 ASN A N 1
ATOM 791 C CA . ASN A 1 97 ? -6.709 10.865 16.737 1.00 93.00 97 ASN A CA 1
ATOM 792 C C . ASN A 1 97 ? -8.155 10.364 16.666 1.00 93.00 97 ASN A C 1
ATOM 794 O O . ASN A 1 97 ? -9.029 10.932 17.312 1.00 93.00 97 ASN A O 1
ATOM 798 N N . LEU A 1 98 ? -8.410 9.285 15.917 1.00 95.38 98 LEU A N 1
ATOM 799 C CA . LEU A 1 98 ? -9.758 8.744 15.749 1.00 95.38 98 LEU A CA 1
ATOM 800 C C . LEU A 1 98 ? -10.343 8.224 17.069 1.00 95.38 98 LEU A C 1
ATOM 802 O O . LEU A 1 98 ? -11.486 8.535 17.393 1.00 95.38 98 LEU A O 1
ATOM 806 N N . ILE A 1 99 ? -9.570 7.439 17.827 1.00 95.25 99 ILE A N 1
ATOM 807 C CA . ILE A 1 99 ? -10.044 6.770 19.045 1.00 95.25 99 ILE A CA 1
ATOM 808 C C . ILE A 1 99 ? -10.624 7.760 20.067 1.00 95.25 99 ILE A C 1
ATOM 810 O O . ILE A 1 99 ? -11.775 7.560 20.457 1.00 95.25 99 ILE A O 1
ATOM 814 N N . PRO A 1 100 ? -9.910 8.818 20.508 1.00 94.69 100 PRO A N 1
ATOM 815 C CA . PRO A 1 100 ? -10.459 9.743 21.497 1.00 94.69 100 PRO A CA 1
ATOM 816 C C . PRO A 1 100 ? -11.678 10.510 20.970 1.00 94.69 100 PRO A C 1
ATOM 818 O O . PRO A 1 100 ? -12.622 10.741 21.724 1.00 94.69 100 PRO A O 1
ATOM 821 N N . THR A 1 101 ? -11.698 10.871 19.682 1.00 94.75 101 THR A N 1
ATOM 822 C CA . THR A 1 101 ? -12.844 11.562 19.077 1.00 94.75 101 THR A CA 1
ATOM 823 C C . THR A 1 101 ? -14.085 10.680 19.065 1.00 94.75 101 THR A C 1
ATOM 825 O O . THR A 1 101 ? -15.142 11.115 19.516 1.00 94.75 101 THR A O 1
ATOM 828 N N . VAL A 1 102 ? -13.965 9.440 18.588 1.00 94.94 102 VAL A N 1
ATOM 829 C CA . VAL A 1 102 ? -15.101 8.513 18.520 1.00 94.94 102 VAL A CA 1
ATOM 830 C C . VAL A 1 102 ? -15.553 8.105 19.916 1.00 94.94 102 VAL A C 1
ATOM 832 O O . VAL A 1 102 ? -16.753 8.057 20.156 1.00 94.94 102 VAL A O 1
ATOM 835 N N . LEU A 1 103 ? -14.627 7.882 20.854 1.00 94.25 103 LEU A N 1
ATOM 836 C CA . LEU A 1 103 ? -14.978 7.588 22.243 1.00 94.25 103 LEU A CA 1
ATOM 837 C C . LEU A 1 103 ? -15.872 8.687 22.833 1.00 94.25 103 LEU A C 1
ATOM 839 O O . LEU A 1 103 ? -16.926 8.372 23.374 1.00 94.25 103 LEU A O 1
ATOM 843 N N . GLY A 1 104 ? -15.513 9.962 22.647 1.00 92.00 104 GLY A N 1
ATOM 844 C CA . GLY A 1 104 ? -16.327 11.083 23.124 1.00 92.00 104 GLY A CA 1
ATOM 845 C C . GLY A 1 104 ? -17.729 11.136 22.501 1.00 92.00 104 GLY A C 1
ATOM 846 O O . GLY A 1 104 ? -18.694 11.431 23.203 1.00 92.00 104 GLY A O 1
ATOM 847 N N . GLN A 1 105 ? -17.865 10.805 21.210 1.00 92.12 105 GLN A N 1
ATOM 848 C CA . GLN A 1 105 ? -19.176 10.721 20.545 1.00 92.12 105 GLN A CA 1
ATOM 849 C C . GLN A 1 105 ? -20.007 9.551 21.084 1.00 92.12 105 GLN A C 1
ATOM 851 O O . GLN A 1 105 ? -21.171 9.717 21.440 1.00 92.12 105 GLN A O 1
ATOM 856 N N . VAL A 1 106 ? -19.391 8.374 21.218 1.00 93.31 106 VAL A N 1
ATOM 857 C CA . VAL A 1 106 ? -20.043 7.169 21.744 1.00 93.31 106 VAL A CA 1
ATOM 858 C C . VAL A 1 106 ? -20.491 7.384 23.182 1.00 93.31 106 VAL A C 1
ATOM 860 O O . VAL A 1 106 ? -21.584 6.958 23.533 1.00 93.31 106 VAL A O 1
ATOM 863 N N . GLU A 1 107 ? -19.697 8.049 24.024 1.00 92.31 107 GLU A N 1
ATOM 864 C CA . GLU A 1 107 ? -20.059 8.363 25.411 1.00 92.31 107 GLU A CA 1
ATOM 865 C C . GLU A 1 107 ? -21.296 9.265 25.502 1.00 92.31 107 GLU A C 1
ATOM 867 O O . GLU A 1 107 ? -22.166 9.008 26.337 1.00 92.31 107 GLU A O 1
ATOM 872 N N . GLN A 1 108 ? -21.411 10.259 24.618 1.00 90.94 108 GLN A N 1
ATOM 873 C CA . GLN A 1 108 ? -22.511 11.231 24.604 1.00 90.94 108 GLN A CA 1
ATOM 874 C C . GLN A 1 108 ? -23.770 10.721 23.895 1.00 90.94 108 GLN A C 1
ATOM 876 O O . GLN A 1 108 ? -24.875 11.157 24.222 1.00 90.94 108 GLN A O 1
ATOM 881 N N . SER A 1 109 ? -23.626 9.787 22.954 1.00 88.94 109 SER A N 1
ATOM 882 C CA . SER A 1 109 ? -24.760 9.260 22.200 1.00 88.94 109 SER A CA 1
ATOM 883 C C . SER A 1 109 ? -25.708 8.455 23.094 1.00 88.94 109 SER A C 1
ATOM 885 O O . SER A 1 109 ? -25.290 7.655 23.940 1.00 88.94 109 SER A O 1
ATOM 887 N N . SER A 1 110 ? -27.004 8.689 22.912 1.00 88.44 110 SER A N 1
ATOM 888 C CA . SER A 1 110 ? -28.099 7.921 23.523 1.00 88.44 110 SER A CA 1
ATOM 889 C C . SER A 1 110 ? -28.955 7.215 22.466 1.00 88.44 110 SER A C 1
ATOM 891 O O . SER A 1 110 ? -29.975 6.624 22.810 1.00 88.44 110 SER A O 1
ATOM 893 N N . ASP A 1 111 ? -28.561 7.308 21.193 1.00 93.38 111 ASP A N 1
ATOM 894 C CA . ASP A 1 111 ? -29.282 6.748 20.056 1.00 93.38 111 ASP A CA 1
ATOM 895 C C . ASP A 1 111 ? -28.661 5.406 19.649 1.00 93.38 111 ASP A C 1
ATOM 897 O O . ASP A 1 111 ? -27.477 5.305 19.320 1.00 93.38 111 ASP A O 1
ATOM 901 N N . LEU A 1 112 ? -29.480 4.356 19.679 1.00 92.88 112 LEU A N 1
ATOM 902 C CA . LEU A 1 112 ? -29.064 3.001 19.346 1.00 92.88 112 LEU A CA 1
ATOM 903 C C . LEU A 1 112 ? -28.656 2.866 17.872 1.00 92.88 112 LEU A C 1
ATOM 905 O O . LEU A 1 112 ? -27.691 2.158 17.569 1.00 92.88 112 LEU A O 1
ATOM 909 N N . ASP A 1 113 ? -29.369 3.531 16.963 1.00 93.81 113 ASP A N 1
ATOM 910 C CA . ASP A 1 113 ? -29.098 3.429 15.528 1.00 93.81 113 ASP A CA 1
ATOM 911 C C . ASP A 1 113 ? -27.793 4.151 15.171 1.00 93.81 113 ASP A C 1
ATOM 913 O O . ASP A 1 113 ? -26.985 3.637 14.390 1.00 93.81 113 ASP A O 1
ATOM 917 N N . GLU A 1 114 ? -27.521 5.287 15.819 1.00 93.69 114 GLU A N 1
ATOM 918 C CA . GLU A 1 114 ? -26.242 5.993 15.715 1.00 93.69 114 GLU A CA 1
ATOM 919 C C . GLU A 1 114 ? -25.076 5.117 16.199 1.00 93.69 114 GLU A C 1
ATOM 921 O O . GLU A 1 114 ? -24.070 4.976 15.499 1.00 93.69 114 GLU A O 1
ATOM 926 N N . LEU A 1 115 ? -25.209 4.469 17.361 1.00 94.25 115 LEU A N 1
ATOM 927 C CA . LEU A 1 115 ? -24.167 3.588 17.898 1.00 94.25 115 LEU A CA 1
ATOM 928 C C . LEU A 1 115 ? -23.880 2.396 16.973 1.00 94.25 115 LEU A C 1
ATOM 930 O O . LEU A 1 115 ? -22.714 2.049 16.752 1.00 94.25 115 LEU A O 1
ATOM 934 N N . LYS A 1 116 ? -24.922 1.790 16.390 1.00 95.06 116 LYS A N 1
ATOM 935 C CA . LYS A 1 116 ? -24.781 0.715 15.394 1.00 95.06 116 LYS A CA 1
ATOM 936 C C . LYS A 1 116 ? -24.069 1.199 14.135 1.00 95.06 116 LYS A C 1
ATOM 938 O O . LYS A 1 116 ? -23.173 0.508 13.647 1.00 95.06 116 LYS A O 1
ATOM 943 N N . LEU A 1 117 ? -24.410 2.391 13.649 1.00 96.19 117 LEU A N 1
ATOM 944 C CA . LEU A 1 117 ? -23.748 3.002 12.500 1.00 96.19 117 LEU A CA 1
ATOM 945 C C . LEU A 1 117 ? -22.267 3.283 12.787 1.00 96.19 117 LEU A C 1
ATOM 947 O O . LEU A 1 117 ? -21.409 2.961 11.965 1.00 96.19 117 LEU A O 1
ATOM 951 N N . ILE A 1 118 ? -21.944 3.832 13.963 1.00 94.69 118 ILE A N 1
ATOM 952 C CA . ILE A 1 118 ? -20.557 4.066 14.393 1.00 94.69 118 ILE A CA 1
ATOM 953 C C . ILE A 1 118 ? -19.780 2.749 14.409 1.00 94.69 118 ILE A C 1
ATOM 955 O O . ILE A 1 118 ? -18.688 2.680 13.842 1.00 94.69 118 ILE A O 1
ATOM 959 N N . LYS A 1 119 ? -20.347 1.688 14.996 1.00 95.44 119 LYS A N 1
ATOM 960 C CA . LYS A 1 119 ? -19.736 0.354 14.988 1.00 95.44 119 LYS A CA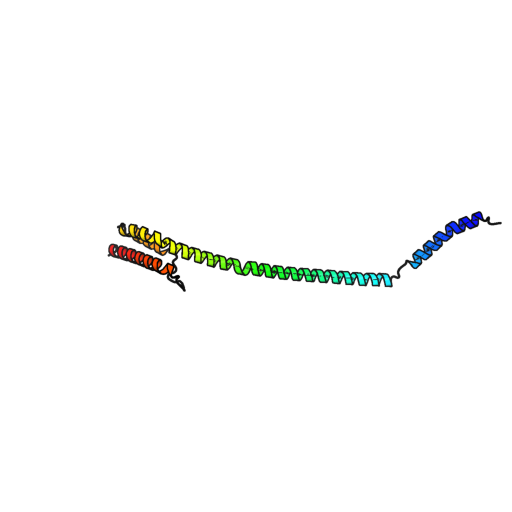 1
ATOM 961 C C . LYS A 1 119 ? -19.462 -0.129 13.564 1.00 95.44 119 LYS A C 1
ATOM 963 O O . LYS A 1 119 ? -18.356 -0.582 13.279 1.00 95.44 119 LYS A O 1
ATOM 968 N N . GLU A 1 120 ? -20.439 -0.013 12.666 1.00 97.06 120 GLU A N 1
ATOM 969 C CA . GLU A 1 120 ? -20.287 -0.427 11.270 1.00 97.06 120 GLU A CA 1
ATOM 970 C C . GLU A 1 120 ? -19.159 0.344 10.566 1.00 97.06 120 GLU A C 1
ATOM 972 O O . GLU A 1 120 ? -18.350 -0.255 9.857 1.00 97.06 120 GLU A O 1
ATOM 977 N N . MET A 1 121 ? -19.060 1.659 10.785 1.00 96.12 121 MET A N 1
ATOM 978 C CA . MET A 1 121 ? -17.985 2.480 10.221 1.00 96.12 121 MET A CA 1
ATOM 979 C C . MET A 1 121 ? -16.608 2.087 10.764 1.00 96.12 121 MET A C 1
ATOM 981 O O . MET A 1 121 ? -15.659 1.986 9.988 1.00 96.12 121 MET A O 1
ATOM 985 N N . LEU A 1 122 ? -16.492 1.826 12.069 1.00 95.31 122 LEU A N 1
ATOM 986 C CA . LEU A 1 122 ? -15.234 1.390 12.683 1.00 95.31 122 LEU A CA 1
ATOM 987 C C . LEU A 1 122 ? -14.766 0.042 12.118 1.00 95.31 122 LEU A C 1
ATOM 989 O O . LEU A 1 122 ? -13.582 -0.125 11.839 1.00 95.31 122 LEU A O 1
ATOM 993 N N . LEU A 1 123 ? -15.685 -0.901 11.896 1.00 95.12 123 LEU A N 1
ATOM 994 C CA . LEU A 1 123 ? -15.366 -2.226 11.349 1.00 95.12 123 LEU A CA 1
ATOM 995 C C . LEU A 1 123 ? -14.921 -2.201 9.876 1.00 95.12 123 LEU A C 1
ATOM 997 O O . LEU A 1 123 ? -14.348 -3.180 9.406 1.00 95.12 123 LEU A O 1
ATOM 1001 N N . LYS A 1 124 ? -15.149 -1.100 9.149 1.00 94.81 124 LYS A N 1
ATOM 1002 C CA . LYS A 1 124 ? -14.673 -0.925 7.764 1.00 94.81 124 LYS A CA 1
ATOM 1003 C C . LYS A 1 124 ? -13.199 -0.523 7.672 1.00 94.81 124 LYS A C 1
ATOM 1005 O O . LYS A 1 124 ? -12.652 -0.505 6.573 1.00 94.81 124 LYS A O 1
ATOM 1010 N N . ILE A 1 125 ? -12.558 -0.169 8.787 1.00 93.75 125 ILE A N 1
ATOM 1011 C CA . ILE A 1 125 ? -11.148 0.226 8.794 1.00 93.75 125 ILE A CA 1
ATOM 1012 C C . ILE A 1 125 ? -10.279 -1.032 8.706 1.00 93.75 125 ILE A C 1
ATOM 1014 O O . ILE A 1 125 ? -10.291 -1.872 9.604 1.00 93.75 125 ILE A O 1
ATOM 1018 N N . GLU A 1 126 ? -9.487 -1.140 7.639 1.00 92.19 126 GLU A N 1
ATOM 1019 C CA . GLU A 1 126 ? -8.516 -2.224 7.475 1.00 92.19 126 GLU A CA 1
ATOM 1020 C C . GLU A 1 126 ? -7.375 -2.070 8.488 1.00 92.19 126 GLU A C 1
ATOM 1022 O O . GLU A 1 126 ? -6.558 -1.146 8.400 1.00 92.19 126 GLU A O 1
ATOM 1027 N N . LEU A 1 127 ? -7.325 -2.985 9.457 1.00 93.25 127 LEU A N 1
ATOM 1028 C CA . LEU A 1 127 ? -6.317 -3.028 10.512 1.00 93.25 127 LEU A CA 1
ATOM 1029 C C . LEU A 1 127 ? -5.648 -4.407 10.553 1.00 93.25 127 LEU A C 1
ATOM 1031 O O . LEU A 1 127 ? -6.315 -5.417 10.328 1.00 93.25 127 LEU A O 1
ATOM 1035 N N . PRO A 1 128 ? -4.346 -4.482 10.880 1.00 93.25 128 PRO A N 1
ATOM 1036 C CA . PRO A 1 128 ? -3.561 -5.713 10.789 1.00 93.25 128 PRO A CA 1
ATOM 1037 C C . PRO A 1 128 ? -3.814 -6.702 11.945 1.00 93.25 128 PRO A C 1
ATOM 1039 O O . PRO A 1 128 ? -2.875 -7.310 12.442 1.00 93.25 128 PRO A O 1
ATOM 1042 N N . PHE A 1 129 ? -5.059 -6.886 12.398 1.00 90.00 129 PHE A N 1
ATOM 1043 C CA . PHE A 1 129 ? -5.376 -7.828 13.483 1.00 90.00 129 PHE A CA 1
ATOM 1044 C C . PHE A 1 129 ? -5.067 -9.289 13.125 1.00 90.00 129 PHE A C 1
ATOM 1046 O O . PHE A 1 129 ? -4.614 -10.029 13.995 1.00 90.00 129 PHE A O 1
ATOM 1053 N N . ASP A 1 130 ? -5.262 -9.663 11.858 1.00 88.00 130 ASP A N 1
ATOM 1054 C CA . ASP A 1 130 ? -5.034 -11.018 11.332 1.00 88.00 130 ASP A CA 1
ATOM 1055 C C . ASP A 1 130 ? -3.731 -11.128 10.514 1.00 88.00 130 ASP A C 1
ATOM 1057 O O . ASP A 1 130 ? -3.522 -12.095 9.782 1.00 88.00 130 ASP A O 1
ATOM 1061 N N . ALA A 1 131 ? -2.855 -10.120 10.589 1.00 87.69 131 ALA A N 1
ATOM 1062 C CA . ALA A 1 131 ? -1.590 -10.131 9.861 1.00 87.69 131 ALA A CA 1
ATOM 1063 C C . ALA A 1 131 ? -0.617 -11.177 10.438 1.00 87.69 131 ALA A C 1
ATOM 1065 O O . ALA A 1 131 ? -0.571 -11.393 11.648 1.00 87.69 131 ALA A O 1
ATOM 1066 N N . GLU A 1 132 ? 0.220 -11.771 9.579 1.00 88.12 132 GLU A N 1
ATOM 1067 C CA . GLU A 1 132 ? 1.238 -12.764 9.978 1.00 88.12 132 GLU A CA 1
ATOM 1068 C C . GLU A 1 132 ? 2.210 -12.218 11.039 1.00 88.12 132 GLU A C 1
ATOM 1070 O O . GLU A 1 132 ? 2.665 -12.943 11.923 1.00 88.12 132 GLU A O 1
ATOM 1075 N N . TYR A 1 133 ? 2.495 -10.917 10.977 1.00 86.94 133 TYR A N 1
ATOM 1076 C CA . TYR A 1 133 ? 3.295 -10.210 11.964 1.00 86.94 133 TYR A CA 1
ATOM 1077 C C . TYR A 1 133 ? 2.694 -8.843 12.293 1.00 86.94 133 TYR A C 1
ATOM 107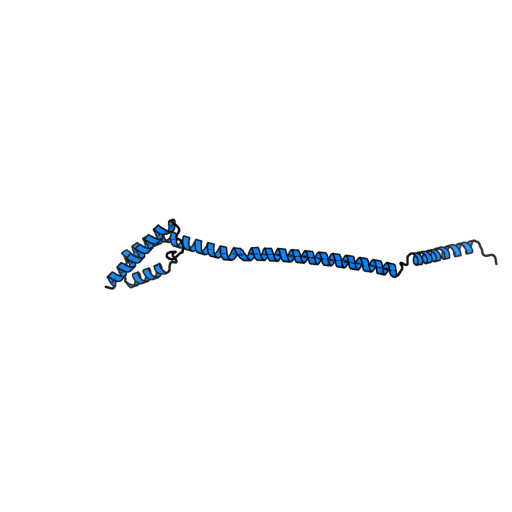9 O O . TYR A 1 133 ? 2.092 -8.165 11.452 1.00 86.94 133 TYR A O 1
ATOM 1087 N N . LEU A 1 134 ? 2.939 -8.409 13.527 1.00 89.19 134 LEU A N 1
ATOM 1088 C CA . LEU A 1 134 ? 2.627 -7.075 14.028 1.00 89.19 134 LEU A CA 1
ATOM 1089 C C . LEU A 1 134 ? 3.916 -6.289 14.244 1.00 89.19 134 LEU A C 1
ATOM 1091 O O . LEU A 1 134 ? 4.913 -6.829 14.727 1.00 89.19 134 LEU A O 1
ATOM 1095 N N . LEU A 1 135 ? 3.888 -5.000 13.922 1.00 89.88 135 LEU A N 1
ATOM 1096 C CA . LEU A 1 135 ? 4.992 -4.096 14.208 1.00 89.88 135 LEU A CA 1
ATOM 1097 C C . LEU A 1 135 ? 4.846 -3.570 15.647 1.00 89.88 135 LEU A C 1
ATOM 1099 O O . LEU A 1 135 ? 3.732 -3.263 16.080 1.00 89.88 135 LEU A O 1
ATOM 1103 N N . PRO A 1 136 ? 5.946 -3.410 16.410 1.00 90.62 136 PRO A N 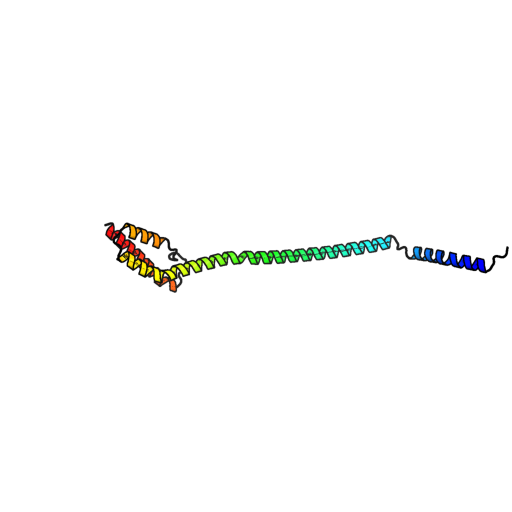1
ATOM 1104 C CA . PRO A 1 136 ? 5.867 -3.044 17.827 1.00 90.62 136 PRO A CA 1
ATOM 1105 C C . PRO A 1 136 ? 5.083 -1.758 18.110 1.00 90.62 136 PRO A C 1
ATOM 1107 O O . PRO A 1 136 ? 4.375 -1.673 19.112 1.00 90.62 136 PRO A O 1
ATOM 1110 N N . TYR A 1 137 ? 5.185 -0.765 17.221 1.00 90.19 137 TYR A N 1
ATOM 1111 C CA . TYR A 1 137 ? 4.487 0.510 17.376 1.00 90.19 137 TYR A CA 1
ATOM 1112 C C . TYR A 1 137 ? 2.973 0.397 17.157 1.00 90.19 137 TYR A C 1
ATOM 1114 O O . TYR A 1 137 ? 2.242 1.271 17.607 1.00 90.19 137 TYR A O 1
ATOM 1122 N N . GLU A 1 138 ? 2.487 -0.643 16.472 1.00 92.75 138 GLU A N 1
ATOM 1123 C CA . GLU A 1 138 ? 1.063 -0.807 16.154 1.00 92.75 138 GLU A CA 1
ATOM 1124 C C . GLU A 1 138 ? 0.276 -1.313 17.361 1.00 92.75 138 GLU A C 1
ATOM 1126 O O . GLU A 1 138 ? -0.879 -0.940 17.566 1.00 92.75 138 GLU A O 1
ATOM 1131 N N . ILE A 1 139 ? 0.919 -2.140 18.188 1.00 92.50 139 ILE A N 1
ATOM 1132 C CA . ILE A 1 139 ? 0.293 -2.867 19.295 1.00 92.50 139 ILE A CA 1
ATOM 1133 C C . ILE A 1 139 ? -0.507 -1.940 20.231 1.00 92.50 139 ILE A C 1
ATOM 1135 O O . ILE A 1 139 ? -1.671 -2.253 20.502 1.00 92.50 139 ILE A O 1
ATOM 1139 N N . PRO A 1 140 ? 0.025 -0.795 20.710 1.00 93.88 140 PRO A N 1
ATOM 1140 C CA . PRO A 1 140 ? -0.727 0.087 21.600 1.00 93.88 140 PRO A CA 1
ATOM 1141 C C . PRO A 1 140 ? -2.012 0.630 20.964 1.00 93.88 140 PRO A C 1
ATOM 1143 O O . PRO A 1 140 ? -3.050 0.665 21.626 1.00 93.88 140 PRO A O 1
ATOM 1146 N N . PHE A 1 141 ? -1.967 1.011 19.684 1.00 94.75 141 PHE A N 1
ATOM 1147 C CA . PHE A 1 141 ? -3.117 1.564 18.966 1.00 94.75 141 PHE A CA 1
ATOM 1148 C C . PHE A 1 141 ? -4.188 0.502 18.717 1.00 94.75 141 PHE A C 1
ATOM 1150 O O . PHE A 1 141 ? -5.368 0.744 18.969 1.00 94.75 141 PHE A O 1
ATOM 1157 N N . LEU A 1 142 ? -3.778 -0.704 18.313 1.00 95.56 142 LEU A N 1
ATOM 1158 C CA . LEU A 1 142 ? -4.689 -1.830 18.094 1.00 95.56 142 LEU A CA 1
ATOM 1159 C C . LEU A 1 142 ? -5.403 -2.250 19.385 1.00 95.56 142 LEU A C 1
ATOM 1161 O O . LEU A 1 142 ? -6.608 -2.510 19.374 1.00 95.56 142 LEU A O 1
ATOM 1165 N N . ILE A 1 143 ? -4.691 -2.269 20.518 1.00 95.06 143 ILE A N 1
ATOM 1166 C CA . ILE A 1 143 ? -5.289 -2.553 21.830 1.00 95.06 143 ILE A CA 1
ATOM 1167 C C . ILE A 1 143 ? -6.339 -1.497 22.188 1.00 95.06 143 ILE A C 1
ATOM 1169 O O . ILE A 1 143 ? -7.435 -1.847 22.631 1.00 95.06 143 ILE A O 1
ATOM 1173 N N . GLN A 1 144 ? -6.023 -0.211 22.012 1.00 95.25 144 GLN A N 1
ATOM 1174 C CA . GLN A 1 144 ? -6.960 0.874 22.315 1.00 95.25 144 GLN A CA 1
ATOM 1175 C C . GLN A 1 144 ? -8.191 0.829 21.405 1.00 95.25 144 GLN A C 1
ATOM 1177 O O . GLN A 1 144 ? -9.311 0.965 21.894 1.00 95.25 144 GLN A O 1
ATOM 1182 N N . PHE A 1 145 ? -8.007 0.549 20.115 1.00 96.88 145 PHE A N 1
ATOM 1183 C CA . PHE A 1 145 ? -9.112 0.400 19.173 1.00 96.88 145 PHE A CA 1
ATOM 1184 C C . PHE A 1 145 ? -10.041 -0.754 19.556 1.00 96.88 145 PHE A C 1
ATOM 1186 O O . PHE A 1 145 ? -11.259 -0.597 19.586 1.00 96.88 145 PHE A O 1
ATOM 1193 N N . LYS A 1 146 ? -9.477 -1.904 19.944 1.00 95.69 146 LYS A N 1
ATOM 1194 C CA . LYS A 1 146 ? -10.270 -3.049 20.407 1.00 95.69 146 LYS A CA 1
ATOM 1195 C C . LYS A 1 146 ? -11.062 -2.731 21.678 1.00 95.69 146 LYS A C 1
ATOM 1197 O O . LYS A 1 146 ? -12.196 -3.177 21.823 1.00 95.69 146 LYS A O 1
ATOM 1202 N N . ARG A 1 147 ? -10.495 -1.935 22.591 1.00 96.19 147 ARG A N 1
ATOM 1203 C CA . ARG A 1 147 ? -11.220 -1.448 23.777 1.00 96.19 147 ARG A CA 1
ATOM 1204 C C . ARG A 1 147 ? -12.388 -0.539 23.398 1.00 96.19 147 ARG A C 1
ATOM 1206 O O . ARG A 1 147 ? -13.456 -0.703 23.975 1.00 96.19 147 ARG A O 1
ATOM 1213 N N . LEU A 1 148 ? -12.201 0.362 22.431 1.00 96.56 148 LEU A N 1
ATOM 1214 C CA . LEU A 1 148 ? -13.275 1.212 21.912 1.00 96.56 148 LEU A CA 1
ATOM 1215 C C . LEU A 1 148 ? -14.406 0.373 21.301 1.00 96.56 148 LEU A C 1
ATOM 1217 O O . LEU A 1 148 ? -15.560 0.580 21.660 1.00 96.56 148 LEU A O 1
ATOM 1221 N N . LEU A 1 149 ? -14.086 -0.600 20.440 1.00 96.50 149 LEU A N 1
ATOM 1222 C CA . LEU A 1 149 ? -15.095 -1.495 19.859 1.00 96.50 149 LEU A CA 1
ATOM 1223 C C . LEU A 1 149 ? -15.891 -2.239 20.937 1.00 96.50 149 LEU A C 1
ATOM 1225 O O . LEU A 1 149 ? -17.117 -2.233 20.907 1.00 96.50 149 LEU A O 1
ATOM 1229 N N . ASN A 1 150 ? -15.205 -2.805 21.932 1.00 96.38 150 ASN A N 1
ATOM 1230 C CA . ASN A 1 150 ? -15.870 -3.482 23.044 1.00 96.38 150 ASN A CA 1
ATOM 1231 C C . ASN A 1 150 ? -16.773 -2.535 23.850 1.00 96.38 150 ASN A C 1
ATOM 1233 O O . ASN A 1 150 ? -17.830 -2.949 24.317 1.00 96.38 150 ASN A O 1
ATOM 1237 N N . PHE A 1 151 ? -16.363 -1.278 24.036 1.00 96.06 151 PHE A N 1
ATOM 1238 C CA . PHE A 1 151 ? -17.171 -0.278 24.732 1.00 96.06 151 PHE A CA 1
ATOM 1239 C C . PHE A 1 151 ? -18.445 0.068 23.951 1.00 96.06 151 PHE A C 1
ATOM 1241 O O . PHE A 1 151 ? -19.527 0.111 24.535 1.00 96.06 151 PHE A O 1
ATOM 1248 N N . VAL A 1 152 ? -18.333 0.240 22.629 1.00 95.69 152 VAL A N 1
ATOM 1249 C CA . VAL A 1 152 ? -19.489 0.432 21.740 1.00 95.69 152 VAL A CA 1
ATOM 1250 C C . VAL A 1 152 ? -20.438 -0.765 21.835 1.00 95.69 152 VAL A C 1
ATOM 1252 O O . VAL A 1 152 ? -21.633 -0.574 22.048 1.00 95.69 152 VAL A O 1
ATOM 1255 N N . ASP A 1 153 ? -19.912 -1.991 21.764 1.00 95.56 153 ASP A N 1
ATOM 1256 C CA . ASP A 1 153 ? -20.705 -3.221 21.878 1.00 95.56 153 ASP A CA 1
ATOM 1257 C C . ASP A 1 153 ? -21.454 -3.316 23.206 1.00 95.56 153 ASP A C 1
ATOM 1259 O O . ASP A 1 153 ? -22.645 -3.619 23.231 1.00 95.56 153 ASP A O 1
ATOM 1263 N N . GLN A 1 154 ? -20.779 -3.024 24.318 1.00 94.88 154 GLN A N 1
ATOM 1264 C CA . GLN A 1 154 ? -21.412 -3.006 25.635 1.00 94.88 154 GLN A CA 1
ATOM 1265 C C . GLN A 1 154 ? -22.535 -1.972 25.706 1.00 94.88 154 GLN A C 1
ATOM 1267 O O . GLN A 1 154 ? -23.603 -2.266 26.238 1.00 94.88 154 GLN A O 1
ATOM 1272 N N . LYS A 1 155 ? -22.313 -0.771 25.160 1.00 94.31 155 LYS A N 1
ATOM 1273 C CA . LYS A 1 155 ? -23.314 0.296 25.190 1.00 94.31 155 LYS A CA 1
ATOM 1274 C C . LYS A 1 155 ? -24.546 -0.052 24.350 1.00 94.31 155 LYS A C 1
ATOM 1276 O O . LYS A 1 155 ? -25.657 0.147 24.830 1.00 94.31 155 LYS A O 1
ATOM 1281 N N . ILE A 1 156 ? -24.350 -0.632 23.165 1.00 94.50 156 ILE A N 1
ATOM 1282 C CA . ILE A 1 156 ? -25.431 -1.153 22.312 1.00 94.50 156 ILE A CA 1
ATOM 1283 C C . ILE A 1 156 ? -26.218 -2.237 23.058 1.00 94.50 156 ILE A C 1
ATOM 1285 O O . ILE A 1 156 ? -27.428 -2.108 23.215 1.00 94.50 156 ILE A O 1
ATOM 1289 N N . ASN A 1 157 ? -25.538 -3.258 23.589 1.00 93.94 157 ASN A N 1
ATOM 1290 C CA . ASN A 1 157 ? -26.196 -4.375 24.276 1.00 93.94 157 ASN A CA 1
ATOM 1291 C C . ASN A 1 157 ? -27.014 -3.916 25.495 1.00 93.94 157 ASN A C 1
ATOM 1293 O O . ASN A 1 157 ? -28.092 -4.449 25.750 1.00 93.94 157 ASN A O 1
ATOM 1297 N N . ASN A 1 158 ? -26.524 -2.917 26.236 1.00 92.06 158 ASN A N 1
ATOM 1298 C CA . ASN A 1 158 ? -27.236 -2.339 27.379 1.00 92.06 158 ASN A CA 1
ATOM 1299 C C . ASN A 1 158 ? -28.495 -1.554 26.976 1.00 92.06 158 ASN A C 1
ATOM 1301 O O . ASN A 1 158 ? -29.380 -1.393 27.807 1.00 92.06 158 ASN A O 1
ATOM 1305 N N . MET A 1 159 ? -28.559 -1.029 25.749 1.00 90.19 159 MET A N 1
ATOM 1306 C CA . MET A 1 159 ? -29.742 -0.337 25.217 1.00 90.19 159 MET A CA 1
ATOM 1307 C C . MET A 1 159 ? -30.734 -1.296 24.545 1.00 90.19 159 MET A C 1
ATOM 1309 O O . MET A 1 159 ? -31.907 -0.961 24.416 1.00 90.19 159 MET A O 1
ATOM 1313 N N . GLU A 1 160 ? -30.267 -2.463 24.094 1.00 87.06 160 GLU A N 1
ATOM 1314 C CA . GLU A 1 160 ? -31.106 -3.523 23.518 1.00 87.06 160 GLU A CA 1
ATOM 1315 C C . GLU A 1 160 ? -31.747 -4.444 24.569 1.00 87.06 160 GLU A C 1
ATOM 1317 O O . GLU A 1 160 ? -32.719 -5.131 24.248 1.00 87.06 160 GLU A O 1
ATOM 1322 N N . SER A 1 161 ? -31.197 -4.478 25.790 1.00 71.81 161 SER A N 1
ATOM 1323 C CA . SER A 1 161 ? -31.694 -5.274 26.928 1.00 71.81 161 SER A CA 1
ATOM 1324 C C . SER A 1 161 ? -32.818 -4.568 27.680 1.00 71.81 161 SER A C 1
ATOM 1326 O O . SER A 1 161 ? -33.787 -5.266 28.055 1.00 71.81 161 SER A O 1
#

Foldseek 3Di:
DDDDPVNVVVCCVVVVVVVVVVVVVVVPPDDPVVVVVVVVVVVVVVVVVVVVVVVVVVVVVVVVVVVVCVVPVPDPVVVVVVVVVVLQVVLLVVLVVVLVVLLVVLVPDPDLVVLVVSLVVLVPRDYCPVPPDDDPVSVVSVVSSVVSSVSSVVSNVVSVD

pLDDT: mean 84.61, std 11.02, range [48.97, 97.06]

Sequence (161 aa):
MNIDLQTIKDIVLISVPIITAYFTYRANKKSKKELNNELEVRLREQDNETANEIKKMQKQLEVRNMENSWNTSTPTTQKYLDEVDVRRSGNVMSLQNLIPTVLGQVEQSSDLDELKLIKEMLLKIELPFDAEYLLPYEIPFLIQFKRLLNFVDQKINNMES

Secondary structure (DSSP, 8-state):
----HHHHHHHHHHHHHHHHHHHHHHHH---HHHHHHHHHHHHHHHHHHHHHHHHHHHHHHHHHHHHHHHHHHSHHHHHHHHHHHHHHHHHHHHHHHHHHHHHHHHHH---HHHHHHHHHHHHTS--GGG-S---TTHHHHHHHHHHHHHHHHHHHHHHH-